Protein AF-A0A5J4PSF5-F1 (afdb_monomer)

Sequence (78 aa):
MKSNKRAIVSVGLFIIFVVLILSALMIQITEVNRG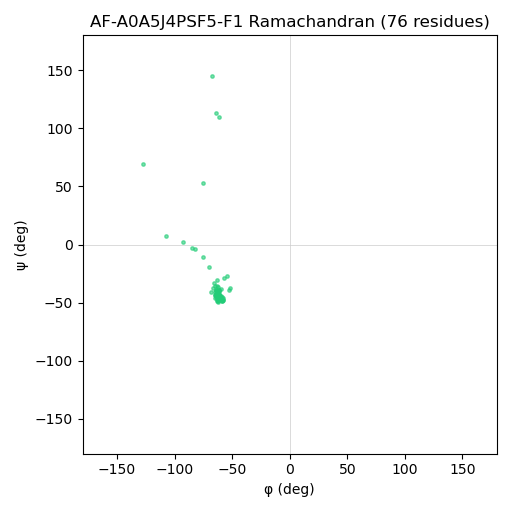SFAHHVWTAIHVLCGLLFTILVILHIVFNWHTLKSYLKWMNSK

InterPro domains:
  IPR025517 Flavinylation-associated cytochrome domain [PF14358] (8-65)

Solvent-accessible surface area (backbone atoms only — not comparable to full-atom values): 4277 Å² total; per-residue (Å²): 130,85,78,58,59,66,59,53,42,52,52,52,44,54,53,46,52,53,50,42,54,53,26,51,52,49,31,61,70,28,49,90,45,61,88,37,69,65,24,50,50,32,47,51,51,31,53,54,47,51,53,52,41,52,55,42,50,53,53,45,49,63,75,40,39,69,61,51,52,54,52,54,53,55,61,75,75,108

Mean predicted aligned error: 5.79 Å

pLDDT: mean 90.56, std 11.22, range [42.19, 98.44]

Radius of gyration: 17.69 Å; Cα contacts (8 Å, |Δi|>4): 39; chains: 1; bounding box: 47×14×50 Å

Organism: NCBI:txid433724

Nearest PDB structures (foldseek):
  8qhv-assembly1_0  TM=7.551E-01  e=9.160E+00  Synechocystis sp. PCC 6803

Secondary structure (DSSP, 8-state):
----HHHHHHHHHHHHHHHHHHHHHHHHHHGGGTTSHHHHHHHHHHHHHHHHHHHHHHHHHHHHHHHHHHHHHHHHT-

Structure (mmCIF, N/CA/C/O backbone):
data_AF-A0A5J4PSF5-F1
#
_entry.id   AF-A0A5J4PSF5-F1
#
loop_
_atom_site.group_PDB
_atom_site.id
_atom_site.type_symbol
_atom_site.label_atom_id
_atom_site.label_alt_id
_atom_site.label_comp_id
_atom_site.label_asym_id
_atom_site.label_entity_id
_atom_site.label_seq_id
_atom_site.pdbx_PDB_ins_code
_atom_site.Cartn_x
_atom_site.Cartn_y
_atom_site.Cartn_z
_atom_site.occupancy
_atom_site.B_iso_or_equiv
_atom_site.auth_seq_id
_atom_site.auth_comp_id
_atom_site.auth_asym_id
_atom_site.auth_atom_id
_atom_site.pdbx_PDB_model_num
ATOM 1 N N . MET A 1 1 ? 4.121 1.807 29.630 1.00 42.19 1 MET A N 1
ATOM 2 C CA . MET A 1 1 ? 3.524 2.315 28.371 1.00 42.19 1 MET A CA 1
ATOM 3 C C . MET A 1 1 ? 2.334 1.445 27.981 1.00 42.19 1 MET A C 1
ATOM 5 O O . MET A 1 1 ? 2.532 0.281 27.654 1.00 42.19 1 MET A O 1
ATOM 9 N N . LYS A 1 2 ? 1.099 1.964 28.033 1.00 46.88 2 LYS A N 1
ATOM 10 C CA . LYS A 1 2 ? -0.062 1.279 27.433 1.00 46.88 2 LYS A CA 1
ATOM 11 C C . LYS A 1 2 ? 0.194 1.231 25.924 1.00 46.88 2 LYS A C 1
ATOM 13 O O . LYS A 1 2 ? 0.305 2.275 25.292 1.00 46.88 2 LYS A O 1
ATOM 18 N N . SER A 1 3 ? 0.404 0.040 25.372 1.00 56.75 3 SER A N 1
ATOM 19 C CA . SER A 1 3 ? 0.735 -0.124 23.955 1.00 56.75 3 SER A CA 1
ATOM 20 C C . SER A 1 3 ? -0.421 0.417 23.101 1.00 56.75 3 SER A C 1
ATOM 22 O O . SER A 1 3 ? -1.499 -0.178 23.067 1.00 56.75 3 SER A O 1
ATOM 24 N N . ASN A 1 4 ? -0.212 1.552 22.424 1.00 83.31 4 ASN A N 1
ATOM 25 C CA . ASN A 1 4 ? -1.175 2.177 21.508 1.00 83.31 4 ASN A CA 1
ATOM 26 C C . ASN A 1 4 ? -1.231 1.413 20.172 1.00 83.31 4 ASN A C 1
ATOM 28 O O . ASN A 1 4 ? -1.086 1.992 19.098 1.00 83.31 4 ASN A O 1
ATOM 32 N N . LYS A 1 5 ? -1.451 0.093 20.234 1.00 81.38 5 LYS A N 1
ATOM 33 C CA . LYS A 1 5 ? -1.475 -0.823 19.078 1.00 81.38 5 LYS A CA 1
ATOM 34 C C . LYS A 1 5 ? -2.409 -0.324 17.970 1.00 81.38 5 LYS A C 1
ATOM 36 O O . LYS A 1 5 ? -2.063 -0.397 16.800 1.00 81.38 5 LYS A O 1
ATOM 41 N N . ARG A 1 6 ? -3.546 0.273 18.350 1.00 84.81 6 ARG A N 1
ATOM 42 C CA . ARG A 1 6 ? -4.505 0.912 17.430 1.00 84.81 6 ARG A CA 1
ATOM 43 C C . ARG A 1 6 ? -3.877 2.045 16.615 1.00 84.81 6 ARG A C 1
ATOM 45 O O . ARG A 1 6 ? -4.040 2.071 15.403 1.00 84.81 6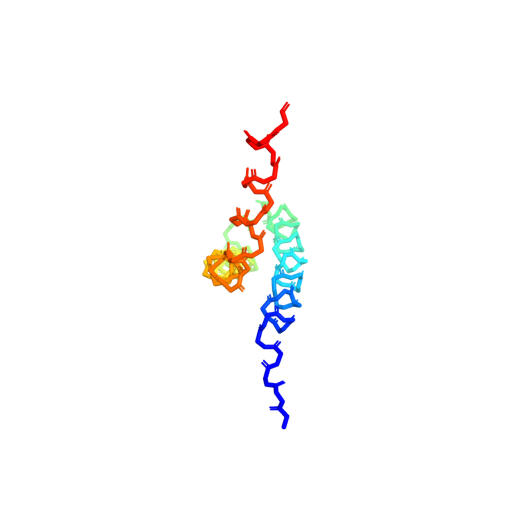 ARG A O 1
ATOM 52 N N . ALA A 1 7 ? -3.146 2.949 17.268 1.00 87.25 7 ALA A N 1
ATOM 53 C CA . ALA A 1 7 ? -2.503 4.076 16.597 1.00 87.25 7 ALA A CA 1
ATOM 54 C C . ALA A 1 7 ? -1.359 3.608 15.689 1.00 87.25 7 ALA A C 1
ATOM 56 O O . ALA A 1 7 ? -1.249 4.082 14.565 1.00 87.25 7 ALA A O 1
ATOM 57 N N . ILE A 1 8 ? -0.562 2.632 16.140 1.00 89.69 8 ILE A N 1
ATOM 58 C CA . ILE A 1 8 ? 0.533 2.056 15.344 1.00 89.69 8 ILE A CA 1
ATOM 59 C C . ILE A 1 8 ? -0.008 1.419 14.060 1.00 89.69 8 ILE A C 1
ATOM 61 O O . ILE A 1 8 ? 0.513 1.693 12.983 1.00 89.69 8 ILE A O 1
ATOM 65 N N . VAL A 1 9 ? -1.081 0.623 14.153 1.00 91.88 9 VAL A N 1
ATOM 66 C CA . VAL A 1 9 ? -1.711 0.015 12.969 1.00 91.88 9 VAL A CA 1
ATOM 67 C C . VAL A 1 9 ? -2.266 1.083 12.022 1.00 91.88 9 VAL A C 1
ATOM 69 O O . VAL A 1 9 ? -2.062 0.971 10.818 1.00 91.88 9 VAL A O 1
ATOM 72 N N . SER A 1 10 ? -2.907 2.141 12.532 1.00 93.06 10 SER A N 1
ATOM 73 C CA . SER A 1 10 ? -3.401 3.239 11.684 1.00 93.06 10 SER A CA 1
ATOM 74 C C . SER A 1 10 ? -2.279 4.003 10.975 1.00 93.06 10 SER A C 1
ATOM 76 O O . SER A 1 10 ? -2.399 4.297 9.789 1.00 93.06 10 SER A O 1
ATOM 78 N N . VAL A 1 11 ? -1.182 4.309 11.674 1.00 94.38 11 VAL A N 1
ATOM 79 C CA . VAL A 1 11 ? -0.016 4.979 11.073 1.00 94.38 11 VAL A CA 1
ATOM 80 C C . VAL A 1 11 ? 0.635 4.075 10.026 1.00 94.38 11 VAL A C 1
ATOM 82 O O . VAL A 1 11 ? 0.936 4.533 8.927 1.00 94.38 11 VAL A O 1
ATOM 85 N N . GLY A 1 12 ? 0.788 2.782 10.327 1.00 94.06 12 GLY A N 1
ATOM 86 C CA . GLY A 1 12 ? 1.300 1.794 9.377 1.00 94.06 12 GLY A CA 1
ATOM 87 C C . GLY A 1 12 ? 0.441 1.698 8.115 1.00 94.06 12 GLY A C 1
ATOM 88 O O . GLY A 1 12 ? 0.979 1.734 7.012 1.00 94.06 12 GLY A O 1
ATOM 89 N N . LEU A 1 13 ? -0.888 1.661 8.263 1.00 96.25 13 LEU A N 1
ATOM 90 C CA . LEU A 1 13 ? -1.815 1.705 7.130 1.00 96.25 13 LEU A CA 1
ATOM 91 C C . LEU A 1 13 ? -1.620 2.954 6.278 1.00 96.25 13 LEU A C 1
ATOM 93 O O . LEU A 1 13 ? -1.514 2.843 5.060 1.00 96.25 13 LEU A O 1
ATOM 97 N N . PHE A 1 14 ? -1.536 4.126 6.905 1.00 96.75 14 PHE A N 1
ATOM 98 C CA . PHE A 1 14 ? -1.350 5.378 6.180 1.00 96.75 14 PHE A CA 1
ATOM 99 C C . PHE A 1 14 ? -0.041 5.388 5.377 1.00 96.75 14 PHE A C 1
ATOM 101 O O . PHE A 1 14 ? -0.043 5.737 4.199 1.00 96.75 14 PHE A O 1
ATOM 108 N N . ILE A 1 15 ? 1.063 4.934 5.976 1.00 97.06 15 ILE A N 1
ATOM 109 C CA . ILE A 1 15 ? 2.363 4.858 5.296 1.00 97.06 15 ILE A CA 1
ATOM 110 C C . ILE A 1 15 ? 2.308 3.881 4.115 1.00 97.06 15 ILE A C 1
ATOM 112 O O . ILE A 1 15 ? 2.710 4.240 3.009 1.00 97.06 15 ILE A O 1
ATOM 116 N N . ILE A 1 16 ? 1.785 2.666 4.315 1.00 97.31 16 ILE A N 1
ATOM 117 C CA . ILE A 1 16 ? 1.700 1.672 3.233 1.00 97.31 16 ILE A CA 1
ATOM 118 C C . ILE A 1 16 ? 0.781 2.160 2.111 1.00 97.31 16 ILE A C 1
ATOM 120 O O . ILE A 1 16 ? 1.084 1.934 0.943 1.00 97.31 16 ILE A O 1
ATOM 124 N N . PHE A 1 17 ? -0.300 2.869 2.436 1.00 97.62 17 PHE A N 1
ATOM 125 C CA . PHE A 1 17 ? -1.184 3.457 1.434 1.00 97.62 17 PHE A CA 1
ATOM 126 C C . PHE A 1 17 ? -0.447 4.453 0.528 1.00 97.62 17 PHE A C 1
ATOM 128 O O . PHE A 1 17 ? -0.569 4.383 -0.694 1.00 97.62 17 PHE A O 1
ATOM 135 N N . VAL A 1 18 ? 0.387 5.324 1.104 1.00 98.06 18 VAL A N 1
ATOM 136 C CA . VAL A 1 18 ? 1.235 6.240 0.322 1.00 98.06 18 VAL A CA 1
ATOM 137 C C . VAL A 1 18 ? 2.211 5.458 -0.563 1.00 98.06 18 VAL A C 1
ATOM 139 O O . VAL A 1 18 ? 2.334 5.753 -1.751 1.00 98.06 18 VAL A O 1
ATOM 142 N N . VAL A 1 19 ? 2.859 4.419 -0.027 1.00 97.44 19 VAL A N 1
ATOM 143 C CA . VAL A 1 19 ? 3.780 3.564 -0.800 1.00 97.44 19 VAL A CA 1
ATOM 144 C C . VAL A 1 19 ? 3.061 2.843 -1.946 1.00 97.44 19 VAL A C 1
ATOM 146 O O . VAL A 1 19 ? 3.624 2.715 -3.034 1.00 97.44 19 VAL A O 1
ATOM 149 N N . LEU A 1 20 ? 1.813 2.411 -1.755 1.00 98.06 20 LEU A N 1
ATOM 150 C CA . LEU A 1 20 ? 0.998 1.793 -2.805 1.00 98.06 20 LEU A CA 1
ATOM 151 C C . LEU A 1 20 ? 0.724 2.758 -3.962 1.00 98.06 20 LEU A C 1
ATOM 153 O O . LEU A 1 20 ? 0.888 2.371 -5.117 1.00 98.06 20 LEU A O 1
ATOM 157 N N . ILE A 1 21 ? 0.379 4.015 -3.670 1.00 98.38 21 ILE A N 1
ATOM 158 C CA . ILE A 1 21 ? 0.169 5.042 -4.703 1.00 98.38 21 ILE A CA 1
ATOM 159 C C . ILE A 1 21 ? 1.468 5.302 -5.472 1.00 98.38 21 ILE A C 1
ATOM 161 O O . ILE A 1 21 ? 1.474 5.289 -6.703 1.00 98.38 21 ILE A O 1
ATOM 165 N N . LEU A 1 22 ? 2.580 5.495 -4.756 1.00 98.25 22 LEU A N 1
ATOM 166 C CA . LEU A 1 22 ? 3.879 5.762 -5.378 1.00 98.25 22 LEU A CA 1
ATOM 167 C C . LEU A 1 22 ? 4.353 4.584 -6.237 1.0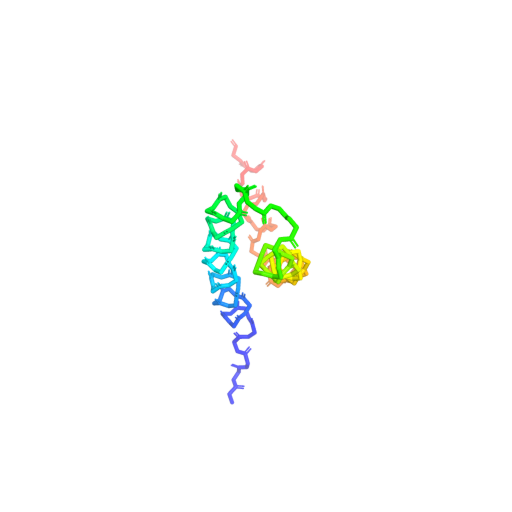0 98.25 22 LEU A C 1
ATOM 169 O O . LEU A 1 22 ? 4.795 4.781 -7.365 1.00 98.25 22 LEU A O 1
ATOM 173 N N . SER A 1 23 ? 4.225 3.353 -5.740 1.00 97.75 23 SER A N 1
ATOM 174 C CA . SER A 1 23 ? 4.604 2.157 -6.502 1.00 97.75 23 SER A CA 1
ATOM 175 C C . SER A 1 23 ? 3.709 1.940 -7.725 1.00 97.75 23 SER A C 1
ATOM 177 O O . SER A 1 23 ? 4.233 1.600 -8.780 1.00 97.75 23 SER A O 1
ATOM 179 N N . ALA A 1 24 ? 2.402 2.215 -7.643 1.00 98.06 24 ALA A N 1
ATOM 180 C CA . ALA A 1 24 ? 1.515 2.173 -8.809 1.00 98.06 24 ALA A CA 1
ATOM 181 C C . ALA A 1 24 ? 1.924 3.195 -9.883 1.00 98.06 24 ALA A C 1
ATOM 183 O O . ALA A 1 24 ? 1.966 2.861 -11.068 1.00 98.06 24 ALA A O 1
ATOM 184 N N . LEU A 1 25 ? 2.290 4.417 -9.476 1.00 98.12 25 LEU A N 1
ATOM 185 C CA . LEU A 1 25 ? 2.796 5.440 -10.394 1.00 98.12 25 LEU A CA 1
ATOM 186 C C . LEU A 1 25 ? 4.097 4.985 -11.072 1.00 98.12 25 LEU A C 1
ATOM 188 O O . LEU A 1 25 ? 4.248 5.117 -12.284 1.00 98.12 25 LEU A O 1
ATOM 192 N N . MET A 1 26 ? 5.018 4.388 -10.312 1.00 97.69 26 MET A N 1
ATOM 193 C CA . MET A 1 26 ? 6.265 3.851 -10.864 1.00 97.69 26 MET A CA 1
ATOM 194 C C . MET A 1 26 ? 6.033 2.688 -11.837 1.00 97.69 26 MET A C 1
ATOM 196 O O . MET A 1 26 ? 6.736 2.582 -12.844 1.00 97.69 26 MET A O 1
ATOM 200 N N . ILE A 1 27 ? 5.037 1.834 -11.584 1.00 97.75 27 ILE A N 1
ATOM 201 C CA . ILE A 1 27 ? 4.635 0.769 -12.515 1.00 97.75 27 ILE A CA 1
ATOM 202 C C . ILE A 1 27 ? 4.155 1.374 -13.837 1.00 97.75 27 ILE A C 1
ATOM 204 O O . ILE A 1 27 ? 4.613 0.922 -14.882 1.00 97.75 27 ILE A O 1
ATOM 208 N N . GLN A 1 28 ? 3.322 2.421 -13.802 1.00 97.44 28 GLN A N 1
ATOM 209 C CA . GLN A 1 28 ? 2.864 3.117 -15.015 1.00 97.44 28 GLN A CA 1
ATOM 210 C C . GLN A 1 28 ? 4.026 3.757 -15.786 1.00 97.44 28 GLN A C 1
ATOM 212 O O . GLN A 1 28 ? 4.126 3.604 -16.999 1.00 97.44 28 GLN A O 1
ATOM 217 N N . ILE A 1 29 ? 4.956 4.419 -15.091 1.00 96.50 29 ILE A N 1
ATOM 218 C CA . ILE A 1 29 ? 6.139 5.031 -15.724 1.00 96.50 29 ILE A CA 1
ATOM 219 C C . ILE A 1 29 ? 7.013 3.966 -16.402 1.00 96.50 29 ILE A C 1
ATOM 221 O O . ILE A 1 29 ? 7.534 4.175 -17.496 1.00 96.50 29 ILE A O 1
ATOM 225 N N . THR A 1 30 ? 7.176 2.811 -15.756 1.00 96.31 30 THR A N 1
ATOM 226 C CA . THR A 1 30 ? 8.003 1.710 -16.274 1.00 96.31 30 THR A CA 1
ATOM 227 C C . THR A 1 30 ? 7.259 0.793 -17.244 1.00 96.31 30 THR A C 1
ATOM 229 O O . THR A 1 30 ? 7.871 -0.109 -17.815 1.00 96.31 30 THR A O 1
ATOM 232 N N . GLU A 1 31 ? 5.967 1.026 -17.485 1.00 93.88 31 GLU A N 1
ATOM 233 C CA . GLU A 1 31 ? 5.123 0.175 -18.325 1.00 93.88 31 GLU A CA 1
ATOM 234 C C . GLU A 1 31 ? 5.587 0.140 -19.784 1.00 93.88 31 GLU A C 1
ATOM 236 O O . GLU A 1 31 ? 5.473 -0.891 -20.442 1.00 93.88 31 GLU A O 1
ATOM 241 N N . VAL A 1 32 ? 6.190 1.224 -20.279 1.00 94.38 32 VAL A N 1
ATOM 242 C CA . VAL A 1 32 ? 6.775 1.281 -21.632 1.00 94.38 32 VAL A CA 1
ATOM 243 C C . VAL A 1 32 ? 7.835 0.189 -21.835 1.00 94.38 32 VAL A C 1
ATOM 245 O O . VAL A 1 32 ? 8.014 -0.304 -22.946 1.00 94.38 32 VAL A O 1
ATOM 248 N N . ASN A 1 33 ? 8.506 -0.237 -20.760 1.00 93.94 33 ASN A N 1
ATOM 249 C CA . ASN A 1 33 ? 9.460 -1.339 -20.774 1.00 93.94 33 ASN A CA 1
ATOM 250 C C . ASN A 1 33 ? 9.118 -2.369 -19.686 1.00 93.94 33 ASN A C 1
ATOM 252 O O . ASN A 1 33 ? 9.852 -2.531 -18.704 1.00 93.94 33 ASN A O 1
ATOM 256 N N . ARG A 1 34 ? 7.999 -3.084 -19.876 1.00 90.00 34 ARG A N 1
ATOM 257 C CA . ARG A 1 34 ? 7.499 -4.095 -18.923 1.00 90.00 34 ARG A CA 1
ATOM 258 C C . ARG A 1 34 ? 8.515 -5.187 -18.565 1.00 90.00 34 ARG A C 1
ATOM 260 O O . ARG A 1 34 ? 8.435 -5.740 -17.478 1.00 90.00 34 ARG A O 1
ATOM 267 N N . GLY A 1 35 ? 9.461 -5.499 -19.454 1.00 92.94 35 GLY A N 1
ATOM 268 C CA . GLY A 1 35 ? 10.513 -6.496 -19.203 1.00 92.94 35 GLY A CA 1
ATOM 269 C C . GLY A 1 35 ? 11.708 -5.965 -18.406 1.00 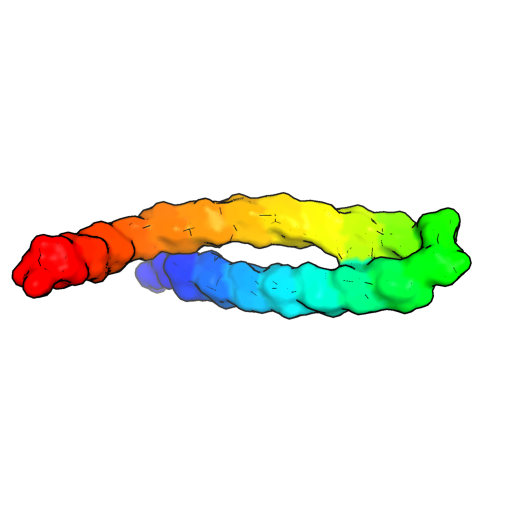92.94 35 GLY A C 1
ATOM 270 O O . GLY A 1 35 ? 12.635 -6.715 -18.104 1.00 92.94 35 GLY A O 1
ATOM 271 N N . SER A 1 36 ? 11.731 -4.669 -18.085 1.00 95.56 36 SER A N 1
ATOM 272 C CA . SER A 1 36 ? 12.820 -4.083 -17.312 1.00 95.56 36 SER A CA 1
ATOM 273 C C . SER A 1 36 ? 12.827 -4.601 -15.875 1.00 95.56 36 SER A C 1
ATOM 275 O O . SER A 1 36 ? 11.787 -4.777 -15.237 1.00 95.56 36 SER A O 1
ATOM 277 N N . PHE A 1 37 ? 14.029 -4.763 -15.320 1.00 96.06 37 PHE A N 1
ATOM 278 C CA . PHE A 1 37 ? 14.211 -5.090 -13.906 1.00 96.06 37 PHE A CA 1
ATOM 279 C C . PHE A 1 37 ? 13.455 -4.114 -12.989 1.00 96.06 37 PHE A C 1
ATOM 281 O O . PHE A 1 37 ? 12.818 -4.533 -12.026 1.00 96.06 37 PHE A O 1
ATOM 288 N N . ALA A 1 38 ? 13.454 -2.820 -13.331 1.00 94.69 38 ALA A N 1
ATOM 289 C CA . ALA A 1 38 ? 12.736 -1.793 -12.585 1.00 94.69 38 ALA A CA 1
ATOM 290 C C . ALA A 1 38 ? 11.221 -2.055 -12.527 1.00 94.69 38 ALA A C 1
ATOM 292 O O . ALA A 1 38 ? 10.641 -1.977 -11.445 1.00 94.69 38 ALA A 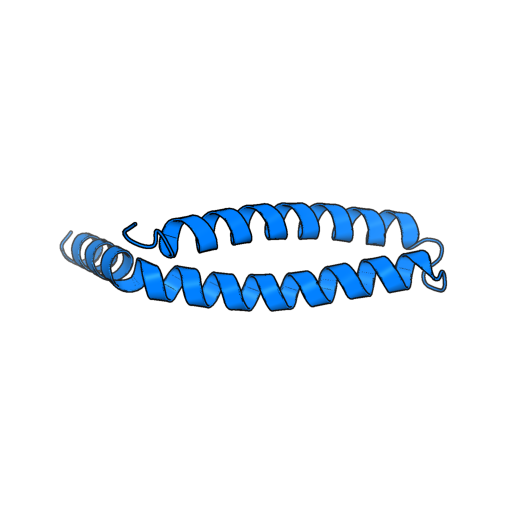O 1
ATOM 293 N N . HIS A 1 39 ? 10.587 -2.408 -13.651 1.00 97.06 39 HIS A N 1
ATOM 294 C CA . HIS A 1 39 ? 9.156 -2.723 -13.680 1.00 97.06 39 HIS A CA 1
ATOM 295 C C . HIS A 1 39 ? 8.817 -3.914 -12.775 1.00 97.06 39 HIS A C 1
ATOM 297 O O . HIS A 1 39 ? 7.869 -3.855 -11.987 1.00 97.06 39 HIS A O 1
ATOM 303 N N . HIS A 1 40 ? 9.627 -4.976 -12.828 1.00 97.25 40 HIS A N 1
ATOM 304 C CA . HIS A 1 40 ? 9.439 -6.153 -11.979 1.00 97.25 40 HIS A CA 1
ATOM 305 C C . HIS A 1 40 ? 9.616 -5.840 -10.491 1.00 97.25 40 HIS A C 1
ATOM 307 O O . HIS A 1 40 ? 8.802 -6.281 -9.680 1.00 97.25 40 HIS A O 1
ATOM 313 N N . VAL A 1 41 ? 10.626 -5.043 -10.128 1.00 97.38 41 VAL A N 1
ATOM 314 C CA . VAL A 1 41 ? 10.851 -4.621 -8.738 1.00 97.38 41 VAL A CA 1
ATOM 315 C C . VAL A 1 41 ? 9.674 -3.796 -8.221 1.00 97.38 41 VAL A C 1
ATOM 317 O O . VAL A 1 41 ? 9.145 -4.106 -7.155 1.00 97.38 41 VAL A O 1
ATOM 320 N N . TRP A 1 42 ? 9.212 -2.793 -8.974 1.00 97.81 42 TRP A N 1
ATOM 321 C CA . TRP A 1 42 ? 8.071 -1.974 -8.553 1.00 97.81 42 TRP A CA 1
ATOM 322 C C . TRP A 1 42 ? 6.779 -2.779 -8.444 1.00 97.81 42 TRP A C 1
ATOM 324 O O . TRP A 1 42 ? 6.034 -2.602 -7.481 1.00 97.81 42 TRP A O 1
ATOM 334 N N . THR A 1 43 ? 6.556 -3.713 -9.368 1.00 97.75 43 THR A N 1
ATOM 335 C CA . THR A 1 43 ? 5.418 -4.638 -9.314 1.00 97.75 43 THR A CA 1
ATOM 336 C C . THR A 1 43 ? 5.483 -5.526 -8.073 1.00 97.75 43 THR A C 1
ATOM 338 O O . THR A 1 43 ? 4.497 -5.635 -7.345 1.00 97.75 43 THR A O 1
ATOM 341 N N . ALA A 1 44 ? 6.646 -6.111 -7.771 1.00 97.88 44 ALA A N 1
ATOM 342 C CA . ALA A 1 44 ? 6.833 -6.943 -6.584 1.00 97.88 44 ALA A CA 1
ATOM 343 C C . ALA A 1 44 ? 6.622 -6.150 -5.282 1.00 97.88 44 ALA A C 1
ATOM 345 O O . ALA A 1 44 ? 5.926 -6.625 -4.383 1.00 97.88 44 ALA A O 1
ATOM 346 N N . ILE A 1 45 ? 7.159 -4.924 -5.201 1.00 97.62 45 ILE A N 1
ATOM 347 C CA . ILE A 1 45 ? 6.943 -4.011 -4.067 1.00 97.62 45 ILE A CA 1
ATOM 348 C C . ILE A 1 45 ? 5.451 -3.715 -3.904 1.00 97.62 45 ILE A C 1
ATOM 350 O O . ILE A 1 45 ? 4.925 -3.847 -2.801 1.00 97.62 45 ILE A O 1
ATOM 354 N N . HIS A 1 46 ? 4.759 -3.356 -4.987 1.00 98.44 46 HIS A N 1
ATOM 355 C CA . HIS A 1 46 ? 3.339 -3.016 -4.940 1.00 98.44 46 HIS A CA 1
ATOM 356 C C . HIS A 1 46 ? 2.488 -4.193 -4.450 1.00 98.44 46 HIS A C 1
ATOM 358 O O . HIS A 1 46 ? 1.665 -4.030 -3.551 1.00 98.44 46 HIS A O 1
ATOM 364 N N . VAL A 1 47 ? 2.731 -5.396 -4.980 1.00 98.31 47 VAL A N 1
ATOM 365 C CA . VAL A 1 47 ? 2.008 -6.612 -4.579 1.00 98.31 47 VAL A CA 1
ATOM 366 C C . VAL A 1 47 ? 2.264 -6.952 -3.109 1.00 98.31 47 VAL A C 1
ATOM 368 O O . VAL A 1 47 ? 1.315 -7.207 -2.365 1.00 98.31 47 VAL A O 1
ATOM 371 N N . LEU A 1 48 ? 3.522 -6.907 -2.656 1.00 98.12 48 LEU A N 1
ATOM 372 C CA . LEU A 1 48 ? 3.866 -7.197 -1.263 1.00 98.12 48 LEU A CA 1
ATOM 373 C C . LEU A 1 48 ? 3.262 -6.164 -0.300 1.00 98.12 48 LEU A C 1
ATOM 375 O O . LEU A 1 48 ? 2.689 -6.533 0.728 1.00 98.12 48 LEU A O 1
ATOM 379 N N . CYS A 1 49 ? 3.334 -4.877 -0.647 1.00 97.88 49 CYS A N 1
ATOM 380 C CA . CYS A 1 49 ? 2.679 -3.813 0.107 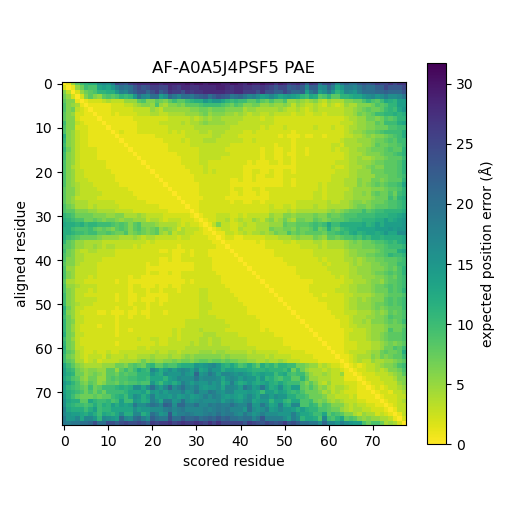1.00 97.88 49 CYS A CA 1
ATOM 381 C C . CYS A 1 49 ? 1.158 -3.993 0.131 1.00 97.88 49 CYS A C 1
ATOM 383 O O . CYS A 1 49 ? 0.559 -3.783 1.181 1.00 97.88 49 CYS A O 1
ATOM 385 N N . GLY A 1 50 ? 0.533 -4.423 -0.968 1.00 98.25 50 GLY A N 1
ATOM 386 C CA . GLY A 1 50 ? -0.912 -4.660 -1.040 1.00 98.25 50 GLY A CA 1
ATOM 387 C C . GLY A 1 50 ? -1.358 -5.802 -0.127 1.00 98.25 50 GLY A C 1
ATOM 388 O O . GLY A 1 50 ? -2.354 -5.682 0.595 1.00 98.25 50 GLY A O 1
ATOM 389 N N . LEU A 1 51 ? -0.570 -6.879 -0.075 1.00 98.12 51 LEU A N 1
ATOM 390 C CA . LEU A 1 51 ? -0.795 -7.980 0.859 1.00 98.12 51 LEU A CA 1
ATOM 391 C C . LEU A 1 51 ? -0.673 -7.507 2.315 1.00 98.12 51 LEU A C 1
ATOM 393 O O . LEU A 1 51 ? -1.571 -7.746 3.125 1.00 98.12 51 LEU A O 1
ATOM 397 N N . LEU A 1 52 ? 0.405 -6.789 2.645 1.00 96.94 52 LEU A N 1
ATOM 398 C CA . LEU A 1 52 ? 0.629 -6.282 4.001 1.00 96.94 52 LEU A CA 1
ATOM 399 C C . LEU A 1 52 ? -0.443 -5.267 4.418 1.00 96.94 52 LEU A C 1
ATOM 401 O O . LEU A 1 52 ? -0.933 -5.316 5.547 1.00 96.94 52 LEU A O 1
ATOM 405 N N . PHE A 1 53 ? -0.852 -4.390 3.500 1.00 97.50 53 PHE A N 1
ATOM 406 C CA . PHE A 1 53 ? -1.943 -3.442 3.705 1.00 97.50 53 PHE A CA 1
ATOM 407 C C . PHE A 1 53 ? -3.235 -4.169 4.064 1.00 97.50 53 PHE A C 1
ATOM 409 O O . PHE A 1 53 ? -3.869 -3.832 5.058 1.00 97.50 53 PHE A O 1
ATOM 416 N N . THR A 1 54 ? -3.583 -5.216 3.313 1.00 97.94 54 THR A N 1
ATOM 417 C CA . THR A 1 54 ? -4.786 -6.023 3.559 1.00 97.94 54 THR A CA 1
ATOM 418 C C . THR A 1 54 ? -4.779 -6.621 4.968 1.00 97.94 54 THR A C 1
ATOM 420 O O . THR A 1 54 ? -5.763 -6.498 5.699 1.00 97.94 54 THR A O 1
ATOM 423 N N . ILE A 1 55 ? -3.651 -7.196 5.398 1.00 96.62 55 ILE A N 1
ATOM 424 C CA . ILE A 1 55 ? -3.497 -7.743 6.756 1.00 96.62 55 ILE A CA 1
ATOM 425 C C . ILE A 1 55 ? -3.685 -6.643 7.809 1.00 96.62 55 ILE A C 1
ATOM 427 O O . ILE A 1 55 ? -4.431 -6.825 8.776 1.00 96.62 55 ILE A O 1
ATOM 431 N N . LEU A 1 56 ? -3.048 -5.483 7.625 1.00 95.50 56 LEU A N 1
ATOM 432 C CA . LEU A 1 56 ? -3.186 -4.365 8.556 1.00 95.50 56 LEU A CA 1
ATOM 433 C C . LEU A 1 56 ? -4.608 -3.790 8.582 1.00 95.50 56 LEU A C 1
ATOM 435 O O . LEU A 1 56 ? -5.054 -3.383 9.653 1.00 95.50 56 LEU A O 1
ATOM 439 N N . VAL A 1 57 ? -5.338 -3.788 7.462 1.00 96.19 57 VAL A N 1
ATOM 440 C CA . VAL A 1 57 ? -6.743 -3.347 7.405 1.00 96.19 57 VAL A CA 1
ATOM 441 C C . VAL A 1 57 ? -7.607 -4.275 8.249 1.00 96.19 57 VAL A C 1
ATOM 443 O O . VAL A 1 57 ? -8.398 -3.797 9.062 1.00 96.19 57 VAL A O 1
ATOM 446 N N . ILE A 1 58 ? -7.422 -5.592 8.124 1.00 95.31 58 ILE A N 1
ATOM 447 C CA . ILE A 1 58 ? -8.147 -6.571 8.944 1.00 95.31 58 ILE A CA 1
ATOM 448 C C . ILE A 1 58 ? -7.858 -6.324 10.430 1.00 95.31 58 ILE A C 1
ATOM 450 O O . ILE A 1 58 ? -8.790 -6.200 11.226 1.00 95.31 58 ILE A O 1
ATOM 454 N N . LEU A 1 59 ? -6.584 -6.174 10.809 1.00 93.00 59 LEU A N 1
ATOM 455 C CA . LEU A 1 59 ? -6.208 -5.871 12.195 1.00 93.00 59 LEU A CA 1
ATOM 456 C C . LEU A 1 59 ? -6.791 -4.539 12.677 1.00 93.00 59 LEU A C 1
ATOM 458 O O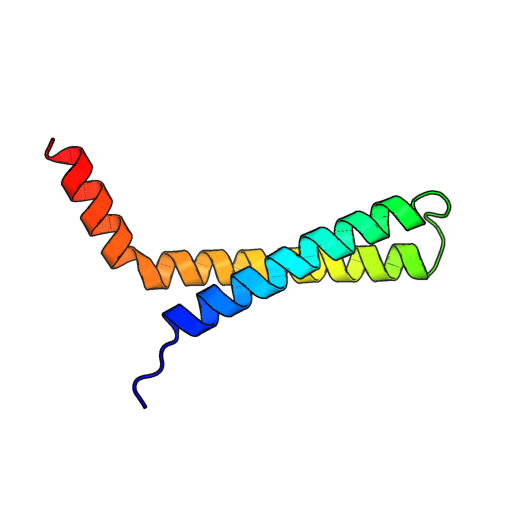 . LEU A 1 59 ? -7.254 -4.443 13.814 1.00 93.00 59 LEU A O 1
ATOM 462 N N . HIS A 1 60 ? -6.813 -3.519 11.821 1.00 93.00 60 HIS A N 1
ATOM 463 C CA . HIS A 1 60 ? -7.411 -2.228 12.133 1.00 93.00 60 HIS A CA 1
ATOM 464 C C . HIS A 1 60 ? -8.909 -2.361 12.407 1.00 93.00 60 HIS A C 1
ATOM 466 O O . HIS A 1 60 ? -9.386 -1.835 13.414 1.00 93.00 60 HIS A O 1
ATOM 472 N N . ILE A 1 61 ? -9.644 -3.095 11.568 1.00 92.38 61 ILE A N 1
ATOM 473 C CA . ILE A 1 61 ? -11.074 -3.350 11.769 1.00 92.38 61 ILE A CA 1
ATOM 474 C C . ILE A 1 61 ? -11.291 -4.111 13.078 1.00 92.38 61 ILE A C 1
ATOM 476 O O . ILE A 1 61 ? -12.097 -3.676 13.896 1.00 92.38 61 ILE A O 1
ATOM 480 N N . VAL A 1 62 ? -10.534 -5.184 13.334 1.00 90.88 62 VAL A N 1
ATOM 481 C CA . VAL A 1 62 ? -10.653 -5.989 14.564 1.00 90.88 62 VAL A CA 1
ATOM 482 C C . VAL A 1 62 ? -10.380 -5.144 15.811 1.00 90.88 62 VAL A C 1
ATOM 484 O O . VAL A 1 62 ? -11.168 -5.157 16.757 1.00 90.88 62 VAL A O 1
ATOM 487 N N . PHE A 1 63 ? -9.311 -4.344 15.819 1.00 88.00 63 PHE A N 1
ATOM 488 C CA . PHE A 1 63 ? -8.969 -3.499 16.969 1.00 88.00 63 PHE A CA 1
ATOM 489 C C . PHE A 1 63 ? -9.934 -2.327 17.181 1.00 88.00 63 PHE A C 1
ATOM 491 O O . PHE A 1 63 ? -9.983 -1.769 18.280 1.00 88.00 63 PHE A O 1
ATOM 498 N N . ASN A 1 64 ? -10.702 -1.949 16.159 1.00 88.31 64 ASN A N 1
ATOM 499 C CA . ASN A 1 64 ? -11.725 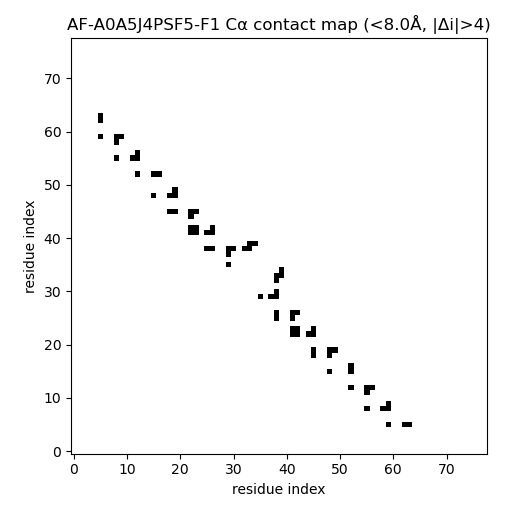-0.908 16.238 1.00 88.31 64 ASN A CA 1
ATOM 500 C C . ASN A 1 64 ? -13.158 -1.476 16.213 1.00 88.31 64 ASN A C 1
ATOM 502 O O . ASN A 1 64 ? -14.116 -0.703 16.216 1.00 88.31 64 ASN A O 1
ATOM 506 N N . TRP A 1 65 ? -13.322 -2.804 16.268 1.00 85.75 65 TRP A N 1
ATOM 507 C CA . TRP A 1 65 ? -14.609 -3.492 16.121 1.00 85.75 65 TRP A CA 1
ATOM 508 C C . TRP A 1 65 ? -15.630 -3.074 17.179 1.00 85.75 65 TRP A C 1
ATOM 510 O O . TRP A 1 65 ? -16.804 -2.879 16.875 1.00 85.75 65 TRP A O 1
ATOM 520 N N . HIS A 1 66 ? -15.181 -2.864 18.420 1.00 78.81 66 HIS A N 1
ATOM 521 C CA . HIS A 1 66 ? -16.047 -2.372 19.492 1.00 78.81 66 HIS A CA 1
ATOM 522 C C . HIS A 1 66 ? -16.627 -0.984 19.167 1.00 78.81 66 HIS A C 1
ATOM 524 O O . HIS A 1 66 ? -17.820 -0.754 19.340 1.00 78.81 66 HIS A O 1
ATOM 530 N N . THR A 1 67 ? -15.803 -0.072 18.644 1.00 78.06 67 THR A N 1
ATOM 531 C CA . THR A 1 67 ? -16.243 1.261 18.204 1.00 78.06 67 THR A CA 1
ATOM 532 C C . THR A 1 67 ? -17.230 1.159 17.044 1.00 78.06 67 THR A C 1
ATOM 534 O O . THR A 1 67 ? -18.261 1.828 17.057 1.00 78.06 67 THR A O 1
ATOM 537 N N . LEU A 1 68 ? -16.945 0.286 16.072 1.00 81.38 68 LEU A N 1
ATOM 538 C CA . LEU A 1 68 ? -17.806 0.061 14.912 1.00 81.38 68 LEU A CA 1
ATOM 539 C C . LEU A 1 68 ? -19.179 -0.490 15.322 1.00 81.38 68 LEU A C 1
ATOM 541 O O . LEU A 1 68 ? -20.204 0.021 14.881 1.00 81.38 68 LEU A O 1
ATOM 545 N N . LYS A 1 69 ? -19.212 -1.480 1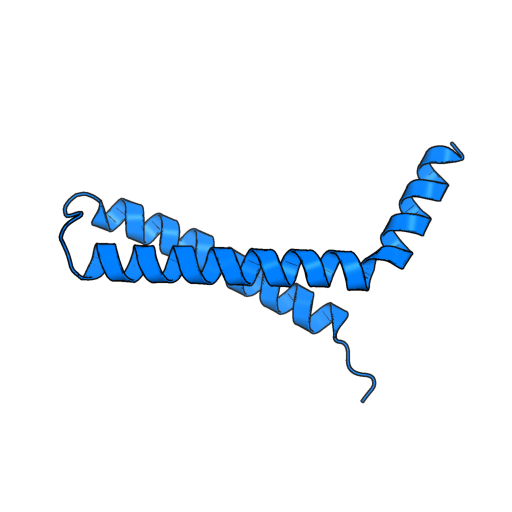6.224 1.00 83.69 69 LYS A N 1
ATOM 546 C CA . LYS A 1 69 ? -20.456 -2.064 16.747 1.00 83.69 69 LYS A CA 1
ATOM 547 C C . LYS A 1 69 ? -21.311 -1.025 17.476 1.00 83.69 69 LYS A C 1
ATOM 549 O O . LYS A 1 69 ? -22.525 -1.006 17.285 1.00 83.69 69 LYS A O 1
ATOM 554 N N . SER A 1 70 ? -20.694 -0.151 18.273 1.00 79.12 70 SER A N 1
ATOM 555 C CA . SER A 1 70 ? -21.403 0.954 18.932 1.00 79.12 70 SER A CA 1
ATOM 556 C C . SER A 1 70 ? -22.011 1.933 17.924 1.00 79.12 70 SER A C 1
ATOM 558 O O . SER A 1 70 ? -23.162 2.330 18.087 1.00 79.12 70 SER A O 1
ATOM 560 N N . TYR A 1 71 ? -21.279 2.269 16.858 1.00 80.25 71 TYR A N 1
ATOM 561 C CA . TYR A 1 71 ? -21.770 3.139 15.783 1.00 80.25 71 TYR A CA 1
ATOM 562 C C . TYR A 1 71 ? -22.943 2.521 15.009 1.00 80.25 71 TYR A C 1
ATOM 564 O O . TYR A 1 71 ? -23.962 3.175 14.799 1.00 80.25 71 TYR A O 1
ATOM 572 N N . LEU A 1 72 ? -22.831 1.246 14.627 1.00 84.44 72 LEU A N 1
ATOM 573 C CA . LEU A 1 72 ? -23.893 0.519 13.923 1.00 84.44 72 LEU A CA 1
ATOM 574 C C . LEU A 1 72 ? -25.165 0.411 14.770 1.00 84.44 72 LEU A C 1
ATOM 576 O O . LEU A 1 72 ? -26.268 0.602 14.263 1.00 84.44 72 LEU A O 1
ATOM 580 N N . LYS A 1 73 ? -25.020 0.154 16.077 1.00 84.88 73 LYS A N 1
ATOM 581 C CA . LYS A 1 73 ? -26.160 0.105 17.000 1.00 84.88 73 LYS A CA 1
ATOM 582 C C . LYS A 1 73 ? -26.867 1.459 17.104 1.00 84.88 73 LYS A C 1
ATOM 584 O O . LYS A 1 73 ? -28.091 1.480 17.131 1.00 84.88 73 LYS A O 1
ATOM 589 N N . TRP A 1 74 ? -26.114 2.561 17.140 1.00 86.31 74 TRP A N 1
ATOM 590 C CA . TRP A 1 74 ? -26.680 3.913 17.145 1.00 86.31 74 TRP A CA 1
ATOM 591 C C . TRP A 1 74 ? -27.457 4.218 15.857 1.00 86.31 74 TRP A C 1
ATOM 593 O O . TRP A 1 74 ? -28.566 4.742 15.935 1.00 86.31 74 TRP A O 1
ATOM 603 N N . MET A 1 75 ? -26.934 3.827 14.689 1.00 79.56 75 MET A N 1
ATOM 604 C CA . MET A 1 75 ? -27.652 4.005 13.419 1.00 79.56 75 MET A CA 1
ATOM 605 C C . MET A 1 75 ? -28.952 3.198 13.351 1.00 79.56 75 MET A C 1
ATOM 607 O O . MET A 1 75 ? -29.942 3.721 12.868 1.00 79.56 75 MET A O 1
ATOM 611 N N . ASN A 1 76 ? -28.978 1.968 13.874 1.00 81.75 76 ASN A N 1
ATOM 612 C CA . ASN A 1 76 ? -30.190 1.134 13.883 1.00 81.75 76 ASN A CA 1
ATOM 613 C C . ASN A 1 76 ? -31.235 1.549 14.935 1.00 81.75 76 ASN A C 1
ATOM 615 O O . ASN A 1 76 ? -32.338 1.012 14.938 1.00 81.75 76 ASN A O 1
ATOM 619 N N . SER A 1 77 ? -30.883 2.437 15.868 1.00 76.62 77 SER A N 1
ATOM 620 C CA . SER A 1 77 ? -31.819 2.980 16.865 1.00 76.62 77 SER A CA 1
ATOM 621 C C . SER A 1 77 ? -32.488 4.289 16.434 1.00 76.62 77 SER A C 1
ATOM 623 O O . SER A 1 77 ? -33.214 4.882 17.231 1.00 76.62 77 SER A O 1
ATOM 625 N N . LYS A 1 78 ? -32.200 4.753 15.216 1.00 57.72 78 LYS A N 1
ATOM 626 C CA . LYS A 1 78 ? -32.716 5.986 14.626 1.00 57.72 78 LYS A CA 1
ATOM 627 C C . LYS A 1 78 ? -33.689 5.654 13.502 1.00 57.72 78 LYS A C 1
ATOM 629 O O . LYS A 1 78 ? -34.653 6.430 13.353 1.00 57.72 78 LYS A O 1
#

Foldseek 3Di:
DPPPVLVVLVVLLVVLVVLLVVLVVQLVVCVVPCVDPSNVVSVVSNVVSVVVSVVSVVVNCVVCVVVVVVVVVVVVVD